Protein AF-0000000066209635 (afdb_homodimer)

pLDDT: mean 85.33, std 19.61, range [38.75, 98.94]

Structure (mmCIF, N/CA/C/O backbone):
data_AF-0000000066209635-model_v1
#
loop_
_entity.id
_entity.type
_entity.pdbx_description
1 polymer 'Protein SlyX homolog'
#
loop_
_atom_site.group_PDB
_atom_site.id
_atom_site.type_symbol
_atom_site.label_atom_id
_atom_site.label_alt_id
_atom_site.label_comp_id
_atom_site.label_asym_id
_atom_site.label_entity_id
_atom_site.label_seq_id
_atom_site.pdbx_PDB_ins_code
_atom_site.Cartn_x
_atom_site.Cartn_y
_atom_site.Cartn_z
_atom_site.occupancy
_atom_site.B_iso_or_equiv
_atom_site.auth_seq_id
_atom_site.auth_comp_id
_atom_site.auth_asym_id
_atom_site.auth_atom_id
_atom_site.pdbx_PDB_model_num
ATOM 1 N N . MET A 1 1 ? -5.223 -41.531 -11.133 1 57.59 1 MET A N 1
ATOM 2 C CA . MET A 1 1 ? -4.656 -40.281 -11.695 1 57.59 1 MET A CA 1
ATOM 3 C C . MET A 1 1 ? -3.131 -40.344 -11.656 1 57.59 1 MET A C 1
ATOM 5 O O . MET A 1 1 ? -2.541 -40.656 -10.617 1 57.59 1 MET A O 1
ATOM 9 N N . ASP A 1 2 ? -2.473 -40.438 -12.773 1 82.31 2 ASP A N 1
ATOM 10 C CA . ASP A 1 2 ? -1.02 -40.562 -12.836 1 82.31 2 ASP A CA 1
ATOM 11 C C . ASP A 1 2 ? -0.346 -39.406 -12.078 1 82.31 2 ASP A C 1
ATOM 13 O O . ASP A 1 2 ? -0.988 -38.406 -11.766 1 82.31 2 ASP A O 1
ATOM 17 N N . ASN A 1 3 ? 0.736 -39.781 -11.602 1 90.81 3 ASN A N 1
ATOM 18 C CA . ASN A 1 3 ? 1.595 -38.906 -10.812 1 90.81 3 ASN A CA 1
ATOM 19 C C . ASN A 1 3 ? 1.656 -37.5 -11.398 1 90.81 3 ASN A C 1
ATOM 21 O O . ASN A 1 3 ? 1.546 -36.5 -10.664 1 90.81 3 ASN A O 1
ATOM 25 N N . ILE A 1 4 ? 1.531 -37.375 -12.648 1 92.31 4 ILE A N 1
ATOM 26 C CA . ILE A 1 4 ? 1.703 -36.062 -13.312 1 92.31 4 ILE A CA 1
ATOM 27 C C . ILE A 1 4 ? 0.393 -35.281 -13.266 1 92.31 4 ILE A C 1
ATOM 29 O O . ILE A 1 4 ? 0.4 -34.062 -13.148 1 92.31 4 ILE A O 1
ATOM 33 N N . GLU A 1 5 ? -0.708 -36 -13.312 1 92.06 5 GLU A N 1
ATOM 34 C CA . GLU A 1 5 ? -2.021 -35.375 -13.18 1 92.06 5 GLU A CA 1
ATOM 35 C C . GLU A 1 5 ? -2.207 -34.75 -11.797 1 92.06 5 GLU A C 1
ATOM 37 O O . GLU A 1 5 ? -2.805 -33.656 -11.672 1 92.06 5 GLU A O 1
ATOM 42 N N . HIS A 1 6 ? -1.779 -35.438 -10.844 1 95 6 HIS A N 1
ATOM 43 C CA . HIS A 1 6 ? -1.818 -34.938 -9.477 1 95 6 HIS A CA 1
ATOM 44 C C . HIS A 1 6 ? -0.963 -33.656 -9.328 1 95 6 HIS A C 1
ATOM 46 O O . HIS A 1 6 ? -1.352 -32.719 -8.633 1 95 6 HIS A O 1
ATOM 52 N N . ARG A 1 7 ? 0.168 -33.688 -10 1 96.31 7 ARG A N 1
ATOM 53 C CA . ARG A 1 7 ? 1.059 -32.531 -9.977 1 96.31 7 ARG A CA 1
ATOM 54 C C . ARG A 1 7 ? 0.391 -31.312 -10.617 1 96.31 7 ARG A C 1
ATOM 56 O O . ARG A 1 7 ? 0.52 -30.203 -10.117 1 96.31 7 ARG A O 1
ATOM 63 N N . VAL A 1 8 ? -0.289 -31.5 -11.656 1 96.25 8 VAL A N 1
ATOM 64 C CA . VAL A 1 8 ? -1.006 -30.438 -12.352 1 96.25 8 VAL A CA 1
ATOM 65 C C . VAL A 1 8 ? -2.07 -29.844 -11.438 1 96.25 8 VAL A C 1
ATOM 67 O O . VAL A 1 8 ? -2.188 -28.625 -11.312 1 96.25 8 VAL A O 1
ATOM 70 N N . GLU A 1 9 ? -2.791 -30.703 -10.758 1 96.5 9 GLU A N 1
ATOM 71 C CA . GLU A 1 9 ? -3.836 -30.266 -9.836 1 96.5 9 GLU A CA 1
ATOM 72 C C . GLU A 1 9 ? -3.256 -29.422 -8.703 1 96.5 9 GLU A C 1
ATOM 74 O O . GLU A 1 9 ? -3.822 -28.391 -8.336 1 96.5 9 GLU A O 1
ATOM 79 N N . GLU A 1 10 ? -2.176 -29.812 -8.242 1 97.5 10 GLU A N 1
ATOM 80 C CA . GLU A 1 10 ? -1.504 -29.094 -7.164 1 97.5 10 GLU A CA 1
ATOM 81 C C . GLU A 1 10 ? -1.058 -27.703 -7.621 1 97.5 10 GLU A C 1
ATOM 83 O O . GLU A 1 10 ? -1.229 -26.719 -6.898 1 97.5 10 GLU A O 1
ATOM 88 N N . LEU A 1 11 ? -0.45 -27.688 -8.789 1 98.12 11 LEU A N 1
ATOM 89 C CA . LEU A 1 11 ? 0.013 -26.406 -9.344 1 98.12 11 LEU A CA 1
ATOM 90 C C . LEU A 1 11 ? -1.157 -25.469 -9.586 1 98.12 11 LEU A C 1
ATOM 92 O O . LEU A 1 11 ? -1.055 -24.266 -9.328 1 98.12 11 LEU A O 1
ATOM 96 N N . GLU 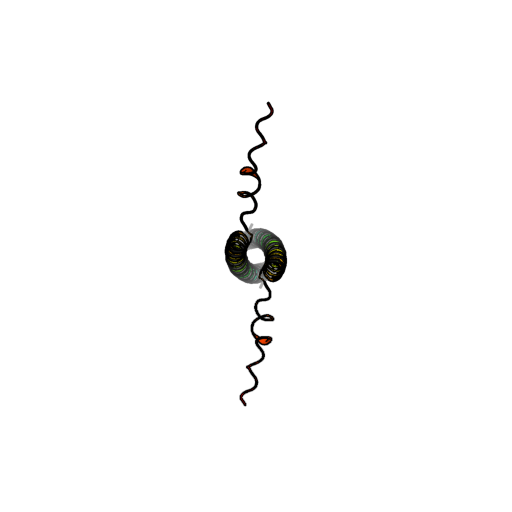A 1 12 ? -2.27 -25.953 -10.008 1 98.19 12 GLU A N 1
ATOM 97 C CA . GLU A 1 12 ? -3.463 -25.141 -10.25 1 98.19 12 GLU A CA 1
ATOM 98 C C . GLU A 1 12 ? -4.023 -24.578 -8.945 1 98.19 12 GLU A C 1
ATOM 100 O O . GLU A 1 12 ? -4.461 -23.438 -8.898 1 98.19 12 GLU A O 1
ATOM 105 N N . MET A 1 13 ? -3.994 -25.344 -7.93 1 98.56 13 MET A N 1
ATOM 106 C CA . MET A 1 13 ? -4.449 -24.891 -6.621 1 98.56 13 MET A CA 1
ATOM 107 C C . MET A 1 13 ? -3.559 -23.781 -6.09 1 98.56 13 MET A C 1
ATOM 109 O O . MET A 1 13 ? -4.055 -22.766 -5.598 1 98.56 13 MET A O 1
ATOM 113 N N . LYS A 1 14 ? -2.236 -23.938 -6.219 1 98.62 14 LYS A N 1
ATOM 114 C CA . LYS A 1 14 ? -1.285 -22.922 -5.793 1 98.62 14 LYS A CA 1
ATOM 115 C C . LYS A 1 14 ? -1.491 -21.625 -6.562 1 98.62 14 LYS A C 1
ATOM 117 O O . LYS A 1 14 ? -1.451 -20.531 -5.98 1 98.62 14 LYS A O 1
ATOM 122 N N . LEU A 1 15 ? -1.726 -21.766 -7.805 1 98.62 15 LEU A N 1
ATOM 123 C CA . LEU A 1 15 ? -1.964 -20.609 -8.656 1 98.62 15 LEU A CA 1
ATOM 124 C C . LEU A 1 15 ? -3.213 -19.859 -8.211 1 98.62 15 LEU A C 1
ATOM 126 O O . LEU A 1 15 ? -3.215 -18.625 -8.164 1 98.62 15 LEU A O 1
ATOM 130 N N . ALA A 1 16 ? -4.227 -20.625 -7.934 1 98.62 16 ALA A N 1
ATOM 131 C CA . ALA A 1 16 ? -5.477 -20.016 -7.477 1 98.62 16 ALA A CA 1
ATOM 132 C C . ALA A 1 16 ? -5.277 -19.281 -6.156 1 98.62 16 ALA A C 1
ATOM 134 O O . ALA A 1 16 ? -5.797 -18.172 -5.977 1 98.62 16 ALA A O 1
ATOM 135 N N . PHE A 1 17 ? -4.535 -19.828 -5.281 1 98.69 17 PHE A N 1
ATOM 136 C CA . PHE A 1 17 ? -4.23 -19.203 -4 1 98.69 17 PHE A CA 1
ATOM 137 C C . PHE A 1 17 ? -3.447 -17.922 -4.199 1 98.69 17 PHE A C 1
ATOM 139 O O . PHE A 1 17 ? -3.783 -16.875 -3.615 1 98.69 17 PHE A O 1
ATOM 146 N N . GLN A 1 18 ? -2.508 -17.906 -5.031 1 98.69 18 GLN A N 1
ATOM 147 C CA . GLN A 1 18 ? -1.691 -16.719 -5.301 1 98.69 18 GLN A CA 1
ATOM 148 C C . GLN A 1 18 ? -2.516 -15.625 -5.969 1 98.69 18 GLN A C 1
ATOM 150 O O . GLN A 1 18 ? -2.32 -14.438 -5.691 1 98.69 18 GLN A O 1
ATOM 155 N N . ASP A 1 19 ? -3.412 -16.078 -6.805 1 98.56 19 ASP A N 1
ATOM 156 C CA . ASP A 1 19 ? -4.332 -15.109 -7.391 1 98.56 19 ASP A CA 1
ATOM 157 C C . ASP A 1 19 ? -5.105 -14.359 -6.305 1 98.56 19 ASP A C 1
ATOM 159 O O . ASP A 1 19 ? -5.234 -13.133 -6.363 1 98.56 19 ASP A O 1
ATOM 163 N N . GLY A 1 20 ? -5.582 -15.094 -5.375 1 98.81 20 GLY A N 1
ATOM 164 C CA . GLY A 1 20 ? -6.277 -14.492 -4.25 1 98.81 20 GLY A CA 1
ATOM 165 C C . GLY A 1 20 ? -5.402 -13.547 -3.443 1 98.81 20 GLY A C 1
ATOM 166 O O . GLY A 1 20 ? -5.836 -12.461 -3.057 1 98.81 20 GLY A O 1
ATOM 167 N N . THR A 1 21 ? -4.223 -13.93 -3.211 1 98.88 21 THR A N 1
ATOM 168 C CA . THR A 1 21 ? -3.268 -13.125 -2.463 1 98.88 21 THR A CA 1
ATOM 169 C C . THR A 1 21 ? -2.973 -11.82 -3.195 1 98.88 21 THR A C 1
ATOM 171 O O . THR A 1 21 ? -2.943 -10.75 -2.58 1 98.88 21 THR A O 1
ATOM 174 N N . ILE A 1 22 ? -2.758 -11.891 -4.469 1 98.88 22 ILE A N 1
ATOM 175 C CA . ILE A 1 22 ? -2.469 -10.727 -5.297 1 98.88 22 ILE A CA 1
ATOM 176 C C . ILE A 1 22 ? -3.646 -9.75 -5.25 1 98.88 22 ILE A C 1
ATOM 178 O O . ILE A 1 22 ? -3.455 -8.539 -5.109 1 98.88 22 ILE A O 1
ATOM 182 N N . GLU A 1 23 ? -4.82 -10.32 -5.289 1 98.81 23 GLU A N 1
ATOM 183 C CA . GLU A 1 23 ? -6.016 -9.484 -5.203 1 98.81 23 GLU A CA 1
ATOM 184 C C . GLU A 1 23 ? -6.098 -8.773 -3.859 1 98.81 23 GLU A C 1
ATOM 186 O O . GLU A 1 23 ? -6.375 -7.57 -3.805 1 98.81 23 GLU A O 1
ATOM 191 N N . GLU A 1 24 ? -5.789 -9.422 -2.861 1 98.88 24 GLU A N 1
ATOM 192 C CA . GLU A 1 24 ? -5.816 -8.844 -1.521 1 98.88 24 GLU A CA 1
ATOM 193 C C . GLU A 1 24 ? -4.773 -7.738 -1.374 1 98.88 24 GLU A C 1
ATOM 195 O O . GLU A 1 24 ? -5.066 -6.668 -0.832 1 98.88 24 GLU A O 1
ATOM 200 N N . LEU A 1 25 ? -3.65 -8.023 -1.843 1 98.88 25 LEU A N 1
ATOM 201 C CA . LEU A 1 25 ? -2.57 -7.047 -1.765 1 98.88 25 LEU A CA 1
ATOM 202 C C . LEU A 1 25 ? -2.896 -5.812 -2.598 1 98.88 25 LEU A C 1
ATOM 204 O O . LEU A 1 25 ? -2.613 -4.688 -2.184 1 98.88 25 LEU A O 1
ATOM 208 N N . ASN A 1 26 ? -3.471 -6.027 -3.717 1 98.88 26 ASN A N 1
ATOM 209 C CA . ASN A 1 26 ? -3.898 -4.906 -4.551 1 98.88 26 ASN A CA 1
ATOM 210 C C .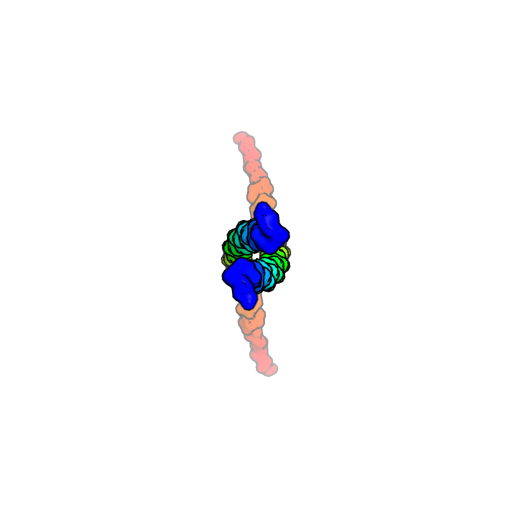 ASN A 1 26 ? -4.91 -4.023 -3.828 1 98.88 26 ASN A C 1
ATOM 212 O O . ASN A 1 26 ? -4.824 -2.795 -3.885 1 98.88 26 ASN A O 1
ATOM 216 N N . GLN A 1 27 ? -5.82 -4.625 -3.191 1 98.88 27 GLN A N 1
ATOM 217 C CA . GLN A 1 27 ? -6.816 -3.875 -2.428 1 98.88 27 GLN A CA 1
ATOM 218 C C . GLN A 1 27 ? -6.16 -3.096 -1.291 1 98.88 27 GLN A C 1
ATOM 220 O O . GLN A 1 27 ? -6.555 -1.964 -1 1 98.88 27 GLN A O 1
A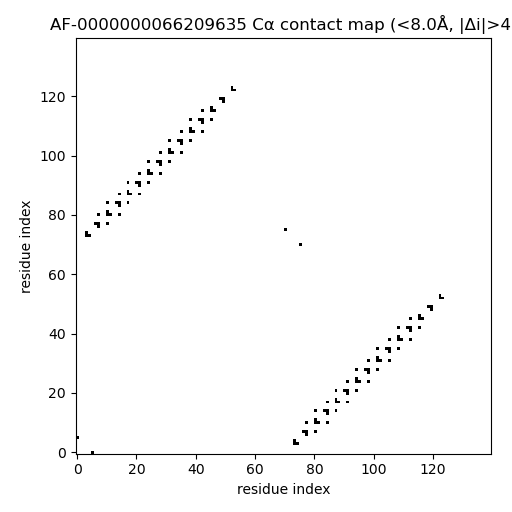TOM 225 N N . GLN A 1 28 ? -5.223 -3.695 -0.688 1 98.94 28 GLN A N 1
ATOM 226 C CA . GLN A 1 28 ? -4.484 -3.029 0.381 1 98.94 28 GLN A CA 1
ATOM 227 C C . GLN A 1 28 ? -3.73 -1.812 -0.146 1 98.94 28 GLN A C 1
ATOM 229 O O . GLN A 1 28 ? -3.729 -0.754 0.487 1 98.94 28 GLN A O 1
ATOM 234 N N . VAL A 1 29 ? -3.111 -1.936 -1.241 1 98.94 29 VAL A N 1
ATOM 235 C CA . VAL A 1 29 ? -2.375 -0.839 -1.864 1 98.94 29 VAL A CA 1
ATOM 236 C C . VAL A 1 29 ? -3.33 0.31 -2.18 1 98.94 29 VAL A C 1
ATOM 238 O O . VAL A 1 29 ? -3.012 1.476 -1.932 1 98.94 29 VAL A O 1
ATOM 241 N N . ILE A 1 30 ? -4.48 0.039 -2.637 1 98.94 30 ILE A N 1
ATOM 242 C CA . ILE A 1 30 ? -5.48 1.043 -2.975 1 98.94 30 ILE A CA 1
ATOM 243 C C . ILE A 1 30 ? -5.902 1.798 -1.717 1 98.94 30 ILE A C 1
ATOM 245 O O . ILE A 1 30 ? -5.938 3.031 -1.707 1 98.94 30 ILE A O 1
ATOM 249 N N . LYS A 1 31 ? -6.16 1.079 -0.692 1 98.94 31 LYS A N 1
ATOM 250 C CA . LYS A 1 31 ? -6.586 1.671 0.572 1 98.94 31 LYS A CA 1
ATOM 251 C C . LYS A 1 31 ? -5.5 2.568 1.155 1 98.94 31 LYS A C 1
ATOM 253 O O . LYS A 1 31 ? -5.781 3.68 1.607 1 98.94 31 LYS A O 1
ATOM 258 N N . LEU A 1 32 ? -4.301 2.084 1.101 1 98.94 32 LEU A N 1
ATO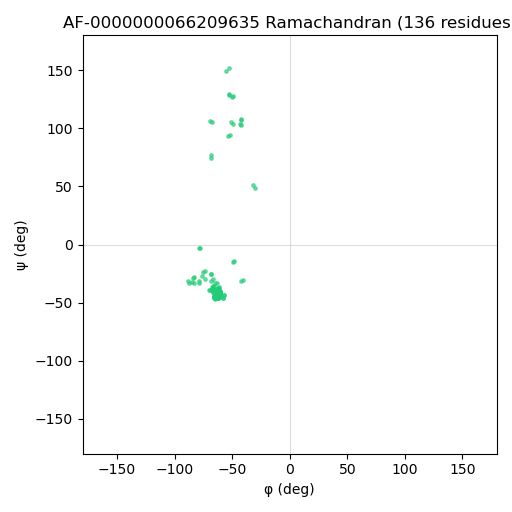M 259 C CA . LEU A 1 32 ? -3.182 2.848 1.64 1 98.94 32 LEU A CA 1
ATOM 260 C C . LEU A 1 32 ? -2.934 4.105 0.813 1 98.94 32 LEU A C 1
ATOM 262 O O . LEU A 1 32 ? -2.629 5.164 1.364 1 98.94 32 LEU A O 1
ATOM 266 N N . ASN A 1 33 ? -3.07 4.004 -0.466 1 98.94 33 ASN A N 1
ATOM 267 C CA . ASN A 1 33 ? -2.949 5.176 -1.324 1 98.94 33 ASN A CA 1
ATOM 268 C C . ASN A 1 33 ? -4.008 6.227 -0.995 1 98.94 33 ASN A C 1
ATOM 270 O O . ASN A 1 33 ? -3.727 7.426 -1.015 1 98.94 33 ASN A O 1
ATOM 274 N N . ASP A 1 34 ? -5.168 5.812 -0.681 1 98.88 34 ASP A N 1
ATOM 275 C CA . ASP A 1 34 ? -6.234 6.723 -0.277 1 98.88 34 ASP A CA 1
ATOM 276 C C . ASP A 1 34 ? -5.883 7.441 1.023 1 98.88 34 ASP A C 1
ATOM 278 O O . ASP A 1 34 ? -6.098 8.648 1.149 1 98.88 34 ASP A O 1
ATOM 282 N N . VAL A 1 35 ? -5.379 6.715 1.945 1 98.94 35 VAL A N 1
ATOM 283 C CA . VAL A 1 35 ? -4.973 7.281 3.229 1 98.94 35 VAL A CA 1
ATOM 284 C C . VAL A 1 35 ? -3.859 8.305 3.016 1 98.94 35 VAL A C 1
ATOM 286 O O . VAL A 1 35 ? -3.9 9.398 3.576 1 98.94 35 VAL A O 1
ATOM 289 N N . VAL A 1 36 ? -2.885 7.977 2.244 1 98.94 36 VAL A N 1
ATOM 290 C CA . VAL A 1 36 ? -1.76 8.859 1.939 1 98.94 36 VAL A CA 1
ATOM 291 C C . VAL A 1 36 ? -2.273 10.156 1.333 1 98.94 36 VAL A C 1
ATOM 293 O O . VAL A 1 36 ? -1.854 11.25 1.737 1 98.94 36 VAL A O 1
ATOM 296 N N . ALA A 1 37 ? -3.184 10.008 0.463 1 98.88 37 ALA A N 1
ATOM 297 C CA . ALA A 1 37 ? -3.748 11.18 -0.203 1 98.88 37 ALA A CA 1
ATOM 298 C C . ALA A 1 37 ? -4.504 12.062 0.786 1 98.88 37 ALA A C 1
ATOM 300 O O . ALA A 1 37 ? -4.359 13.281 0.772 1 98.88 37 ALA A O 1
ATOM 301 N N . LEU A 1 38 ? -5.277 11.5 1.577 1 98.88 38 LEU A N 1
ATOM 302 C CA . LEU A 1 38 ? -6.059 12.219 2.574 1 98.88 38 LEU A CA 1
ATOM 303 C C . LEU A 1 38 ? -5.145 12.945 3.557 1 98.88 38 LEU A C 1
ATOM 305 O O . LEU A 1 38 ? -5.348 14.133 3.842 1 98.88 38 LEU A O 1
ATOM 309 N N . GLN A 1 39 ? -4.152 12.266 3.992 1 98.81 39 GLN A N 1
ATOM 310 C CA . GLN A 1 39 ? -3.221 12.859 4.945 1 98.81 39 GLN A CA 1
ATOM 311 C C . GLN A 1 39 ? -2.432 14 4.305 1 98.81 39 GLN A C 1
ATOM 313 O O . GLN A 1 39 ? -2.127 14.992 4.965 1 98.81 39 GLN A O 1
ATOM 318 N N . GLN A 1 40 ? -2.129 13.836 3.113 1 98.75 40 GLN A N 1
ATOM 319 C CA . GLN A 1 40 ? -1.437 14.898 2.391 1 98.75 40 GLN A CA 1
ATOM 320 C C . GLN A 1 40 ? -2.287 16.156 2.324 1 98.75 40 GLN A C 1
ATOM 322 O O . GLN A 1 40 ? -1.778 17.266 2.506 1 98.75 40 GLN A O 1
ATOM 327 N N . GLU A 1 41 ? -3.514 15.945 2.078 1 98.75 41 GLU A N 1
ATOM 328 C CA . GLU A 1 41 ? -4.441 17.078 2.041 1 98.75 41 GLU A CA 1
ATOM 329 C C . GLU A 1 41 ? -4.578 17.719 3.416 1 98.75 41 GLU A C 1
ATOM 331 O O . GLU A 1 41 ? -4.59 18.953 3.529 1 98.75 41 GLU A O 1
ATOM 336 N N . GLN A 1 42 ? -4.676 16.984 4.383 1 98.75 42 GLN A N 1
ATOM 337 C CA . GLN A 1 42 ? -4.758 17.484 5.754 1 98.75 42 GLN A CA 1
ATOM 338 C C . GLN A 1 42 ? -3.514 18.281 6.125 1 98.75 42 GLN A C 1
ATOM 340 O O . GLN A 1 42 ? -3.615 19.328 6.766 1 98.75 42 GLN A O 1
ATOM 345 N N . LEU A 1 43 ? -2.379 17.812 5.723 1 98.62 43 LEU A N 1
ATOM 346 C CA . LEU A 1 43 ? -1.121 18.5 5.973 1 98.62 43 LEU A CA 1
ATOM 347 C C . LEU A 1 43 ? -1.105 19.859 5.285 1 98.62 43 LEU A C 1
ATOM 349 O O . LEU A 1 43 ? -0.708 20.859 5.887 1 98.62 43 LEU A O 1
ATOM 353 N N . ARG A 1 44 ? -1.552 19.797 4.113 1 98.44 44 ARG A N 1
ATOM 354 C CA . ARG A 1 44 ? -1.62 21.047 3.35 1 98.44 44 ARG A CA 1
ATOM 355 C C . ARG A 1 44 ? -2.537 22.047 4.031 1 98.44 44 ARG A C 1
ATOM 357 O O . ARG A 1 44 ? -2.18 23.219 4.176 1 98.44 44 ARG A O 1
ATOM 364 N N . LEU A 1 45 ? -3.674 21.641 4.465 1 97.81 45 LEU A N 1
ATOM 365 C CA . LEU A 1 45 ? -4.648 22.5 5.125 1 97.81 45 LEU A CA 1
ATOM 366 C C . LEU A 1 45 ? -4.082 23.062 6.43 1 97.81 45 LEU A C 1
ATOM 368 O O . LEU A 1 45 ? -4.223 24.25 6.711 1 97.81 45 LEU A O 1
ATOM 372 N N . LEU A 1 46 ? -3.406 22.297 7.184 1 96.38 46 LEU A N 1
ATOM 373 C CA . LEU A 1 46 ? -2.848 22.703 8.469 1 96.38 46 LEU A CA 1
ATOM 374 C C . LEU A 1 46 ? -1.701 23.703 8.266 1 96.38 46 LEU A C 1
ATOM 376 O O . LEU A 1 46 ? -1.558 24.656 9.031 1 96.38 46 LEU A O 1
ATOM 380 N N . LEU A 1 47 ? -0.946 23.406 7.246 1 95.38 47 LEU A N 1
ATOM 381 C CA . LEU A 1 47 ? 0.158 24.312 6.93 1 95.38 47 LEU A CA 1
ATOM 382 C C . LEU A 1 47 ? -0.359 25.688 6.539 1 95.38 47 LEU A C 1
ATOM 384 O O . LEU A 1 47 ? 0.173 26.703 6.992 1 95.38 47 LEU A O 1
ATOM 388 N N . ASN A 1 48 ? -1.431 25.766 5.824 1 95.62 48 ASN A N 1
ATOM 389 C CA . ASN A 1 48 ? -2.061 27.016 5.426 1 95.62 48 ASN A CA 1
ATOM 390 C C . ASN A 1 48 ? -2.629 27.781 6.625 1 95.62 48 ASN A C 1
ATOM 392 O O . ASN A 1 48 ? -2.475 29 6.73 1 95.62 48 ASN A O 1
ATOM 396 N N . LYS A 1 49 ? -3.209 27.078 7.504 1 93.69 49 LYS A N 1
ATOM 397 C CA . LYS A 1 49 ? -3.756 27.672 8.719 1 93.69 49 LYS A CA 1
ATOM 398 C C . LYS A 1 49 ? -2.646 28.25 9.594 1 93.69 49 LYS A C 1
ATOM 400 O O . LYS A 1 49 ? -2.777 29.359 10.117 1 93.69 49 LYS A O 1
ATOM 405 N N 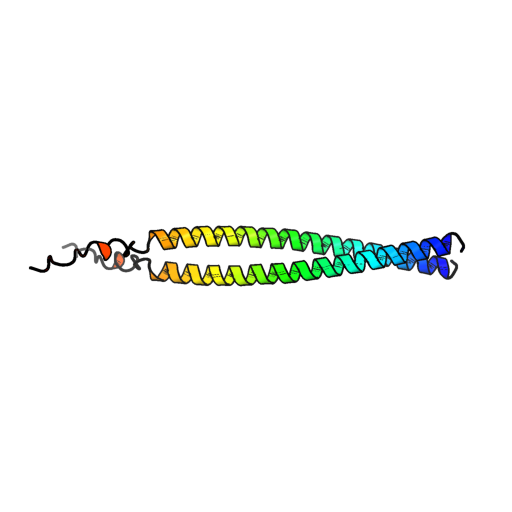. LEU A 1 50 ? -1.643 27.547 9.758 1 90.12 50 LEU A N 1
ATOM 406 C CA . LEU A 1 50 ? -0.516 27.984 10.57 1 90.12 50 LEU A CA 1
ATOM 407 C C . LEU A 1 50 ? 0.118 29.234 9.984 1 90.12 50 LEU A C 1
ATOM 409 O O . LEU A 1 50 ? 0.481 30.156 10.727 1 90.12 50 LEU A O 1
ATOM 413 N N . GLN A 1 51 ? 0.204 29.312 8.758 1 88.25 51 GLN A N 1
ATOM 414 C CA . GLN A 1 51 ? 0.783 30.453 8.062 1 88.25 51 GLN A CA 1
ATOM 415 C C . GLN A 1 51 ? -0.096 31.703 8.219 1 88.25 51 GLN A C 1
ATOM 417 O O . GLN A 1 51 ? 0.407 32.812 8.25 1 88.25 51 GLN A O 1
ATOM 422 N N . SER A 1 52 ? -1.399 31.547 8.445 1 86.38 52 SER A N 1
ATOM 423 C CA . SER A 1 52 ? -2.332 32.656 8.578 1 86.38 52 SER A CA 1
ATOM 424 C C . SER A 1 52 ? -2.324 33.219 9.992 1 86.38 52 SER A C 1
ATOM 426 O O . SER A 1 52 ? -2.639 34.406 10.195 1 86.38 52 SER A O 1
ATOM 428 N N . VAL A 1 53 ? -2.037 32.531 11.062 1 78.44 53 VAL A N 1
ATOM 429 C CA . VAL A 1 53 ? -2.018 32.969 12.453 1 78.44 53 VAL A CA 1
ATOM 430 C C . VAL A 1 53 ? -0.648 33.531 12.789 1 78.44 53 VAL A C 1
ATOM 432 O O . VAL A 1 53 ? -0.533 34.406 13.664 1 78.44 53 VAL A O 1
ATOM 435 N N . GLU A 1 54 ? 0.34 33.156 12.305 1 67.62 54 GLU A N 1
ATOM 436 C CA . GLU A 1 54 ? 1.669 33.656 12.602 1 67.62 54 GLU A CA 1
ATOM 437 C C . GLU A 1 54 ? 1.833 35.094 12.062 1 67.62 54 GLU A C 1
ATOM 439 O O . GLU A 1 54 ? 1.526 35.344 10.898 1 67.62 54 GLU A O 1
ATOM 444 N N . PRO A 1 55 ? 1.836 36.219 12.953 1 57.53 55 PRO A N 1
ATOM 445 C CA . PRO A 1 55 ? 2.068 37.594 12.531 1 57.53 55 PRO A CA 1
ATOM 446 C C . PRO A 1 55 ? 3.213 37.719 11.531 1 57.53 55 PRO A C 1
ATOM 448 O O . PRO A 1 55 ? 4.18 36.938 11.594 1 57.53 55 PRO A O 1
ATOM 451 N N . SER A 1 56 ? 2.852 37.906 10.227 1 55.75 56 SER A N 1
ATOM 452 C CA . SER A 1 56 ? 3.863 38.25 9.242 1 55.75 56 SER A CA 1
ATOM 453 C C . SER A 1 56 ? 4.969 39.094 9.875 1 55.75 56 SER A C 1
ATOM 455 O O . SER A 1 56 ? 4.82 40.312 10.047 1 55.75 56 SER A O 1
ATOM 457 N N . ASN A 1 57 ? 5.516 38.719 10.906 1 50.5 57 ASN A N 1
ATOM 458 C CA . ASN A 1 57 ? 6.605 39.562 11.43 1 50.5 57 ASN A CA 1
ATOM 459 C C . ASN A 1 57 ? 7.617 39.906 10.344 1 50.5 57 ASN A C 1
ATOM 461 O O . ASN A 1 57 ? 8.656 40.5 10.625 1 50.5 57 ASN A O 1
ATOM 465 N N . MET A 1 58 ? 7.637 39.312 9.305 1 51.22 58 MET A N 1
ATOM 466 C CA . MET A 1 58 ? 8.641 39.75 8.328 1 51.22 58 MET A CA 1
ATOM 467 C C . MET A 1 58 ? 8.398 41.188 7.887 1 51.22 58 MET A C 1
ATOM 469 O O . MET A 1 58 ? 9.312 41.844 7.398 1 51.22 58 MET A O 1
ATOM 473 N N . ALA A 1 59 ? 7.238 41.656 7.801 1 49.59 59 ALA A N 1
ATOM 474 C CA . ALA A 1 59 ? 7.07 43.031 7.312 1 49.59 59 ALA A CA 1
ATOM 475 C C . ALA A 1 59 ? 7.488 44.062 8.367 1 49.59 59 ALA A C 1
ATOM 477 O O . ALA A 1 59 ? 7.812 45.188 8.047 1 49.59 59 ALA A O 1
ATOM 478 N N . SER A 1 60 ? 7.5 43.781 9.562 1 50.12 60 SER A N 1
ATOM 479 C CA . SER A 1 60 ? 7.75 44.844 10.516 1 50.12 60 SER A CA 1
ATOM 480 C C . SER A 1 60 ? 9.234 45.188 10.602 1 50.12 60 SER A C 1
ATOM 482 O O . SER A 1 60 ? 9.617 46.219 11.141 1 50.12 60 SER A O 1
ATOM 484 N N . GLN A 1 61 ? 10.078 44.156 10.414 1 49.44 61 GLN A N 1
ATOM 485 C CA . GLN A 1 61 ? 11.477 44.531 10.617 1 49.44 61 GLN A CA 1
ATOM 486 C C . GLN A 1 61 ? 12 45.375 9.438 1 49.44 61 GLN A C 1
ATOM 488 O O . GLN A 1 61 ? 13.07 45.969 9.531 1 49.44 61 GLN A O 1
ATOM 493 N N . ALA A 1 62 ? 11.484 45.156 8.305 1 51.09 62 ALA A N 1
ATOM 494 C CA . ALA A 1 62 ? 12.055 45.875 7.168 1 51.09 62 ALA A CA 1
ATOM 495 C C . ALA A 1 62 ? 11.797 47.375 7.281 1 51.09 62 ALA A C 1
ATOM 497 O O . ALA A 1 62 ? 12.438 48.156 6.59 1 51.09 62 ALA A O 1
ATOM 498 N N . ASP A 1 63 ? 10.703 47.688 7.914 1 49.09 63 ASP A N 1
ATOM 499 C CA . ASP A 1 63 ? 10.414 49.125 7.875 1 49.09 63 ASP A CA 1
ATOM 500 C C . ASP A 1 63 ? 11.281 49.875 8.875 1 49.09 63 ASP A C 1
ATOM 502 O O . ASP A 1 63 ? 11.023 51.062 9.156 1 49.09 63 ASP A O 1
ATOM 506 N N . GLU A 1 64 ? 12.062 49.094 9.617 1 51.34 64 GLU A N 1
ATOM 507 C CA . GLU A 1 64 ? 12.93 49.938 10.398 1 51.34 64 GLU A CA 1
ATOM 508 C C . GLU A 1 64 ? 13.945 50.656 9.508 1 51.34 64 GLU A C 1
ATOM 510 O O . GLU A 1 64 ? 14.844 50.031 8.953 1 51.34 64 GLU A O 1
ATOM 515 N N . THR A 1 65 ? 13.539 51.719 8.797 1 54.03 65 THR A N 1
ATOM 516 C CA . THR A 1 65 ? 14.328 52.656 8.023 1 54.03 65 THR A CA 1
ATOM 517 C C . THR A 1 65 ? 15.594 53.031 8.773 1 54.03 65 THR A C 1
ATOM 519 O O . THR A 1 65 ? 15.531 53.438 9.938 1 54.03 65 THR A O 1
ATOM 522 N N . PRO A 1 66 ? 16.781 52.594 8.414 1 56.53 66 PRO A N 1
ATOM 523 C CA . PRO A 1 66 ? 18.016 53.031 9.055 1 56.53 66 PRO A CA 1
ATOM 524 C C . PRO A 1 66 ? 18.109 54.562 9.156 1 56.53 66 PRO A C 1
ATOM 526 O O . PRO A 1 66 ? 17.516 55.281 8.344 1 56.53 66 PRO A O 1
ATOM 529 N N . PRO A 1 67 ? 18.359 55.094 10.391 1 54.84 67 PRO A N 1
ATOM 530 C CA . PRO A 1 67 ? 18.453 56.531 10.562 1 54.84 67 PRO A CA 1
ATOM 531 C C . PRO A 1 67 ? 19.438 57.188 9.594 1 54.84 67 PRO A C 1
ATOM 533 O O . PRO A 1 67 ? 20.359 56.531 9.133 1 54.84 67 PRO A O 1
ATOM 536 N N . PRO A 1 68 ? 19.094 58.219 8.875 1 49.5 68 PRO A N 1
ATOM 537 C CA . PRO A 1 68 ? 19.938 58.938 7.922 1 49.5 68 PRO A CA 1
ATOM 538 C C . PRO A 1 68 ? 21.266 59.406 8.531 1 49.5 68 PRO A C 1
ATOM 540 O O . PRO A 1 68 ? 21.312 59.75 9.719 1 49.5 68 PRO A O 1
ATOM 543 N N . HIS A 1 69 ? 22.25 58.594 8.375 1 56.84 69 HIS A N 1
ATOM 544 C CA . HIS A 1 69 ? 23.562 59.031 8.859 1 56.84 69 HIS A CA 1
ATOM 545 C C . HIS A 1 69 ? 23.922 60.406 8.352 1 56.84 69 HIS A C 1
ATOM 547 O O . HIS A 1 69 ? 23.984 60.625 7.141 1 56.84 69 HIS A O 1
ATOM 553 N N . TYR A 1 70 ? 23.922 61.594 9.039 1 38.75 70 TYR A N 1
ATOM 554 C CA . TYR A 1 70 ? 24.562 62.875 8.742 1 38.75 70 TYR A CA 1
ATOM 555 C C . TYR A 1 70 ? 26.078 62.75 8.922 1 38.75 70 TYR A C 1
ATOM 557 O O . TYR A 1 70 ? 26.562 62 9.75 1 38.75 70 TYR A O 1
ATOM 565 N N . MET B 1 1 ? 7.723 -34.25 -25.188 1 58.06 1 MET B N 1
ATOM 566 C CA . MET B 1 1 ? 7.078 -33.969 -23.906 1 58.06 1 MET B CA 1
ATOM 567 C C . MET B 1 1 ? 5.559 -34.031 -24.031 1 58.06 1 MET B C 1
ATOM 569 O O . MET B 1 1 ? 4.988 -33.438 -24.953 1 58.06 1 MET B O 1
ATOM 573 N N . ASP B 1 2 ? 4.918 -35.031 -23.469 1 82.69 2 ASP B N 1
ATOM 574 C CA . ASP B 1 2 ? 3.475 -35.188 -23.578 1 82.69 2 ASP B CA 1
ATOM 575 C C . ASP B 1 2 ? 2.729 -33.938 -23.172 1 82.69 2 ASP B C 1
ATOM 577 O O . ASP B 1 2 ? 3.309 -33.031 -22.562 1 82.69 2 ASP B O 1
ATOM 581 N N . ASN B 1 3 ? 1.659 -33.844 -23.75 1 90.75 3 ASN B N 1
ATOM 582 C CA . ASN B 1 3 ? 0.741 -32.719 -23.578 1 90.75 3 ASN B CA 1
ATOM 583 C C . ASN B 1 3 ? 0.626 -32.312 -22.109 1 90.75 3 ASN B C 1
ATOM 585 O O . ASN B 1 3 ? 0.667 -31.125 -21.781 1 90.75 3 ASN B O 1
ATOM 589 N N . ILE B 1 4 ? 0.761 -33.219 -21.234 1 92.38 4 ILE B N 1
ATOM 590 C CA . ILE B 1 4 ? 0.542 -32.969 -19.812 1 92.38 4 ILE B CA 1
ATOM 591 C C . ILE B 1 4 ? 1.812 -32.375 -19.188 1 92.38 4 ILE B C 1
ATOM 593 O O . ILE B 1 4 ? 1.743 -31.516 -18.312 1 92.38 4 ILE B O 1
ATOM 597 N N . GLU B 1 5 ? 2.941 -32.781 -19.688 1 92.06 5 GLU B N 1
ATOM 598 C CA . GLU B 1 5 ? 4.219 -32.219 -19.25 1 92.06 5 GLU B CA 1
ATOM 599 C C . GLU B 1 5 ? 4.336 -30.75 -19.609 1 92.06 5 GLU B C 1
ATOM 601 O O . GLU B 1 5 ? 4.879 -29.953 -18.828 1 92.06 5 GLU B O 1
ATOM 606 N N . HIS B 1 6 ? 3.928 -30.438 -20.75 1 95 6 HIS B N 1
ATOM 607 C CA . HIS B 1 6 ? 3.906 -29.062 -21.203 1 95 6 HIS B CA 1
ATOM 608 C C . HIS B 1 6 ? 2.988 -28.203 -20.328 1 95 6 HIS B C 1
ATOM 610 O O . HIS B 1 6 ? 3.316 -27.062 -20 1 95 6 HIS B O 1
ATOM 616 N N . ARG B 1 7 ? 1.88 -28.797 -19.953 1 96.31 7 ARG B N 1
ATOM 617 C CA . ARG B 1 7 ? 0.935 -28.125 -19.062 1 96.31 7 ARG B CA 1
ATOM 618 C C . ARG B 1 7 ? 1.558 -27.844 -17.703 1 96.31 7 ARG B C 1
ATOM 620 O O . ARG B 1 7 ? 1.361 -26.766 -17.141 1 96.31 7 ARG B O 1
ATOM 627 N N . VAL B 1 8 ? 2.268 -28.734 -17.188 1 96.31 8 VAL B N 1
ATOM 628 C CA . VAL B 1 8 ? 2.951 -28.594 -15.906 1 96.31 8 VAL B CA 1
ATOM 629 C C . VAL B 1 8 ? 3.961 -27.453 -15.984 1 96.31 8 VAL B C 1
ATOM 631 O O . VAL B 1 8 ? 4.016 -26.594 -15.094 1 96.31 8 VAL B O 1
ATOM 634 N N . GLU B 1 9 ? 4.719 -27.422 -17.047 1 96.44 9 GLU B N 1
ATOM 635 C CA . GLU B 1 9 ? 5.715 -26.375 -17.25 1 96.44 9 GLU B CA 1
ATOM 636 C C . GLU B 1 9 ? 5.066 -24.984 -17.312 1 96.44 9 GLU B C 1
ATOM 638 O O . GLU B 1 9 ? 5.57 -24.047 -16.719 1 96.44 9 GLU B O 1
ATOM 643 N N . GLU B 1 10 ? 3.984 -24.906 -17.938 1 97.56 10 GLU B N 1
ATOM 644 C CA . GLU B 1 10 ? 3.25 -23.656 -18.047 1 97.56 10 GLU B CA 1
ATOM 645 C C . GLU B 1 10 ? 2.748 -23.188 -16.688 1 97.56 10 GLU B C 1
ATOM 647 O O . GLU B 1 10 ? 2.852 -22 -16.375 1 97.56 10 GLU B O 1
ATOM 652 N N . LEU B 1 11 ? 2.178 -24.125 -15.977 1 98.12 11 LEU B N 1
ATOM 653 C CA . LEU B 1 11 ? 1.665 -23.797 -14.648 1 98.12 11 LEU B CA 1
ATOM 654 C C . LEU B 1 11 ? 2.793 -23.344 -13.727 1 98.12 11 LEU B C 1
ATOM 656 O O . LEU B 1 11 ? 2.625 -22.406 -12.945 1 98.12 11 LEU B O 1
ATOM 660 N N . GLU B 1 12 ? 3.936 -23.922 -13.82 1 98.19 12 GLU B N 1
ATOM 661 C CA . GLU B 1 12 ? 5.094 -23.547 -13.008 1 98.19 12 GLU B CA 1
ATOM 662 C C . GLU B 1 12 ? 5.59 -22.156 -13.359 1 98.19 12 GLU B C 1
ATOM 664 O O . GLU B 1 12 ? 5.977 -21.391 -12.477 1 98.19 12 GLU B O 1
ATOM 669 N N . MET B 1 13 ? 5.578 -21.828 -14.594 1 98.56 13 MET B N 1
ATOM 670 C CA . MET B 1 13 ? 5.977 -20.5 -15.031 1 98.56 13 MET B CA 1
ATOM 671 C C . MET B 1 13 ? 5.02 -19.438 -14.5 1 98.56 13 MET B C 1
ATOM 673 O O . MET B 1 13 ? 5.453 -18.406 -14 1 98.56 13 MET B O 1
ATOM 677 N N . LYS B 1 14 ? 3.709 -19.703 -14.586 1 98.62 14 LYS B N 1
ATOM 678 C CA . LYS B 1 14 ? 2.697 -18.781 -14.062 1 98.62 14 LYS B CA 1
ATOM 679 C C . LYS B 1 14 ? 2.859 -18.578 -12.562 1 98.62 14 LYS B C 1
ATOM 681 O O . LYS B 1 14 ? 2.75 -17.453 -12.07 1 98.62 14 LYS B O 1
ATOM 686 N N . LEU B 1 15 ? 3.133 -19.625 -11.898 1 98.62 15 LEU B N 1
ATOM 687 C CA . LEU B 1 15 ? 3.336 -19.578 -10.453 1 98.62 15 LEU B CA 1
ATOM 688 C C . LEU B 1 15 ? 4.535 -18.703 -10.109 1 98.62 15 LEU B C 1
ATOM 690 O O . LEU B 1 15 ? 4.473 -17.891 -9.172 1 98.62 15 LEU B O 1
ATOM 694 N N . ALA B 1 16 ? 5.574 -18.891 -10.867 1 98.56 16 ALA B N 1
ATOM 695 C CA . ALA B 1 16 ? 6.785 -18.094 -10.648 1 98.56 16 ALA B CA 1
ATOM 696 C C . ALA B 1 16 ? 6.516 -16.609 -10.883 1 98.56 16 ALA B C 1
ATOM 698 O O . ALA B 1 16 ? 6.969 -15.766 -10.109 1 98.56 16 ALA B O 1
ATOM 699 N N . PHE B 1 17 ? 5.777 -16.312 -11.875 1 98.69 17 PHE B N 1
ATOM 700 C CA . PHE B 1 17 ? 5.41 -14.93 -12.18 1 98.69 17 PHE B CA 1
ATOM 701 C C . PHE B 1 17 ? 4.566 -14.336 -11.055 1 98.69 17 PHE B C 1
ATOM 703 O O . PHE B 1 17 ? 4.836 -13.219 -10.594 1 98.69 17 PHE B O 1
ATOM 710 N N . GLN B 1 18 ? 3.643 -15.031 -10.547 1 98.69 18 GLN B N 1
ATOM 711 C CA . GLN B 1 18 ? 2.775 -14.555 -9.477 1 98.69 18 GLN B CA 1
ATOM 712 C C . GLN B 1 18 ? 3.561 -14.359 -8.18 1 98.69 18 GLN B C 1
ATOM 714 O O . GLN B 1 18 ? 3.301 -13.422 -7.426 1 98.69 18 GLN B O 1
ATOM 719 N N . ASP B 1 19 ? 4.504 -15.258 -8 1 98.56 19 ASP B N 1
ATOM 720 C CA . ASP B 1 19 ? 5.391 -15.078 -6.859 1 98.56 19 ASP B CA 1
ATOM 721 C C . ASP B 1 19 ? 6.098 -13.727 -6.922 1 98.56 19 ASP B C 1
ATOM 723 O O . ASP B 1 19 ? 6.172 -13.008 -5.918 1 98.56 19 ASP B O 1
ATOM 727 N N . GLY B 1 20 ? 6.586 -13.422 -8.062 1 98.81 20 GLY B N 1
ATOM 728 C CA . GLY B 1 20 ? 7.227 -12.133 -8.266 1 98.81 20 GLY B CA 1
ATOM 729 C C . GLY B 1 20 ? 6.285 -10.961 -8.047 1 98.81 20 GLY B C 1
ATOM 730 O O . GLY B 1 20 ? 6.66 -9.969 -7.418 1 98.81 20 GLY B O 1
ATOM 731 N N . THR B 1 21 ? 5.133 -11.078 -8.516 1 98.88 21 THR B N 1
ATOM 732 C CA . THR B 1 21 ? 4.121 -10.039 -8.367 1 98.88 21 THR B CA 1
ATOM 733 C C . THR B 1 21 ? 3.779 -9.82 -6.891 1 98.88 21 THR B C 1
ATOM 735 O O . THR B 1 21 ? 3.684 -8.688 -6.43 1 98.88 21 THR B O 1
ATOM 738 N N . ILE B 1 22 ? 3.596 -10.875 -6.164 1 98.88 22 ILE B N 1
ATOM 739 C CA . ILE B 1 22 ? 3.27 -10.82 -4.742 1 98.88 22 ILE B CA 1
ATOM 740 C C . ILE B 1 22 ? 4.398 -10.125 -3.98 1 98.88 22 ILE B C 1
ATOM 742 O O . ILE B 1 22 ? 4.145 -9.281 -3.119 1 98.88 22 ILE B O 1
ATOM 746 N N . GLU B 1 23 ? 5.59 -10.445 -4.375 1 98.81 23 GLU B N 1
ATOM 747 C CA . GLU B 1 23 ? 6.742 -9.812 -3.742 1 98.81 23 GLU B CA 1
ATOM 748 C C . GLU B 1 23 ? 6.758 -8.305 -4.008 1 98.81 23 GLU B C 1
ATOM 750 O O . GLU B 1 23 ? 6.977 -7.512 -3.094 1 98.81 23 GLU B O 1
ATOM 755 N N . GLU B 1 24 ? 6.461 -7.945 -5.141 1 98.88 24 GLU B N 1
ATOM 756 C CA . GLU B 1 24 ? 6.43 -6.535 -5.516 1 98.88 24 GLU B CA 1
ATOM 757 C C . GLU B 1 24 ? 5.332 -5.789 -4.762 1 98.88 24 GLU B C 1
ATOM 759 O O . GLU B 1 24 ? 5.559 -4.691 -4.25 1 98.88 24 GLU B O 1
ATOM 764 N N . LEU B 1 25 ? 4.234 -6.395 -4.715 1 98.88 25 LEU B N 1
ATOM 765 C CA . LEU B 1 25 ? 3.105 -5.781 -4.023 1 98.88 25 LEU B CA 1
ATOM 766 C C . LEU B 1 25 ? 3.389 -5.656 -2.529 1 98.88 25 LEU B C 1
ATOM 768 O O . LEU B 1 25 ? 3.041 -4.652 -1.908 1 98.88 25 LEU B O 1
ATOM 772 N N . ASN B 1 26 ? 4.004 -6.641 -1.992 1 98.88 26 ASN B N 1
ATOM 773 C CA . ASN B 1 26 ? 4.391 -6.586 -0.586 1 98.88 26 ASN B CA 1
ATOM 774 C C . ASN B 1 26 ? 5.344 -5.426 -0.312 1 98.88 26 ASN B C 1
ATOM 776 O O . ASN B 1 26 ? 5.195 -4.719 0.687 1 98.88 26 ASN B O 1
ATOM 780 N N . GLN B 1 27 ? 6.262 -5.25 -1.163 1 98.88 27 GLN B N 1
ATOM 781 C CA . GLN B 1 27 ? 7.199 -4.141 -1.019 1 98.88 27 GLN B CA 1
ATOM 782 C C . GLN B 1 27 ? 6.484 -2.797 -1.124 1 98.88 27 GLN B C 1
ATOM 784 O O . GLN B 1 27 ? 6.812 -1.852 -0.404 1 98.88 27 GLN B O 1
ATOM 789 N N . GLN B 1 28 ? 5.57 -2.734 -1.99 1 98.94 28 GLN B N 1
ATOM 790 C CA . GLN B 1 28 ? 4.777 -1.52 -2.145 1 98.94 28 GLN B CA 1
ATOM 791 C C . GLN B 1 28 ? 3.975 -1.222 -0.882 1 98.94 28 GLN B C 1
ATOM 793 O O . GLN B 1 28 ? 3.906 -0.073 -0.439 1 98.94 28 GLN B O 1
ATOM 798 N N . VAL B 1 29 ? 3.377 -2.197 -0.316 1 98.94 29 VAL B N 1
ATOM 799 C CA . VAL B 1 29 ? 2.605 -2.051 0.913 1 98.94 29 VAL B CA 1
ATOM 800 C C . VAL B 1 29 ? 3.51 -1.543 2.033 1 98.94 29 VAL B C 1
ATOM 802 O O . VAL B 1 29 ? 3.129 -0.645 2.789 1 98.94 29 VAL B O 1
ATOM 805 N N . ILE B 1 30 ? 4.68 -2.01 2.133 1 98.94 30 ILE B N 1
ATOM 806 C CA . ILE B 1 30 ? 5.641 -1.611 3.156 1 98.94 30 ILE B CA 1
ATOM 807 C C . ILE B 1 30 ? 5.996 -0.136 2.982 1 98.94 30 ILE B C 1
ATOM 809 O O . ILE B 1 30 ? 5.973 0.632 3.947 1 98.94 30 ILE B O 1
ATOM 813 N N . LYS B 1 31 ? 6.262 0.242 1.788 1 98.94 31 LYS B N 1
ATOM 814 C CA . LYS B 1 31 ? 6.629 1.621 1.484 1 98.94 31 LYS B CA 1
ATOM 815 C C . LYS B 1 31 ? 5.488 2.58 1.807 1 98.94 31 LYS B C 1
ATOM 817 O O . LYS B 1 31 ? 5.707 3.635 2.406 1 98.94 31 LYS B O 1
ATOM 822 N N . LEU B 1 32 ? 4.32 2.184 1.431 1 98.94 32 LEU B N 1
ATOM 823 C CA . LEU B 1 32 ? 3.152 3.023 1.673 1 98.94 32 LEU B CA 1
ATOM 824 C C . LEU B 1 32 ? 2.861 3.133 3.166 1 98.94 32 LEU B C 1
ATOM 826 O O . LEU B 1 32 ? 2.494 4.203 3.654 1 98.94 32 LEU B O 1
ATOM 830 N N . ASN B 1 33 ? 3.039 2.064 3.883 1 98.94 33 ASN B N 1
ATOM 831 C CA . ASN B 1 33 ? 2.879 2.105 5.332 1 98.94 33 ASN B CA 1
ATOM 832 C C . ASN B 1 33 ? 3.877 3.062 5.98 1 98.94 33 ASN B C 1
ATOM 834 O O . ASN B 1 33 ? 3.539 3.77 6.93 1 98.94 33 ASN B O 1
ATOM 838 N N . ASP B 1 34 ? 5.043 3.123 5.48 1 98.88 34 ASP B N 1
ATOM 839 C CA . ASP B 1 34 ? 6.055 4.055 5.973 1 98.88 34 ASP B CA 1
ATOM 840 C C . ASP B 1 34 ? 5.637 5.5 5.727 1 98.88 34 ASP B C 1
ATOM 842 O O . ASP B 1 34 ? 5.789 6.355 6.605 1 98.88 34 ASP B O 1
ATOM 846 N N . VAL B 1 35 ? 5.145 5.754 4.578 1 98.94 35 VAL B N 1
ATOM 847 C CA . VAL B 1 35 ? 4.684 7.09 4.223 1 98.94 35 VAL B CA 1
ATOM 848 C C . VAL B 1 35 ? 3.527 7.5 5.133 1 98.94 35 VAL B C 1
ATOM 850 O O . VAL B 1 35 ? 3.5 8.617 5.648 1 98.94 35 VAL B O 1
ATOM 853 N N . VAL B 1 36 ? 2.59 6.641 5.324 1 98.94 36 VAL B N 1
ATOM 854 C CA . VAL B 1 36 ? 1.432 6.887 6.18 1 98.94 36 VAL B CA 1
ATOM 855 C C . VAL B 1 36 ? 1.897 7.234 7.594 1 98.94 36 VAL B C 1
ATOM 857 O O . VAL B 1 36 ? 1.413 8.195 8.195 1 98.94 36 VAL B O 1
ATOM 860 N N . ALA B 1 37 ? 2.842 6.5 8.023 1 98.88 37 ALA B N 1
ATOM 861 C CA . ALA B 1 37 ? 3.367 6.723 9.367 1 98.88 37 ALA B CA 1
ATOM 862 C C . ALA B 1 37 ? 4.055 8.078 9.477 1 98.88 37 ALA B C 1
ATOM 864 O O . ALA B 1 37 ? 3.854 8.812 10.445 1 98.88 37 ALA B O 1
ATOM 865 N N . LEU B 1 38 ? 4.832 8.391 8.562 1 98.88 38 LEU B N 1
ATOM 866 C CA . LEU B 1 38 ? 5.551 9.664 8.531 1 98.88 38 LEU B CA 1
ATOM 867 C C . LEU B 1 38 ? 4.574 10.836 8.477 1 98.88 38 LEU B C 1
ATOM 869 O O . LEU B 1 38 ? 4.711 11.797 9.234 1 98.88 38 LEU B O 1
ATOM 873 N N . GLN B 1 39 ? 3.604 10.719 7.641 1 98.81 39 GLN B N 1
ATOM 874 C CA . GLN B 1 39 ? 2.615 11.789 7.5 1 98.81 39 GLN B CA 1
ATOM 875 C C . GLN B 1 39 ? 1.791 11.945 8.773 1 98.81 39 GLN B C 1
ATOM 877 O O . GLN B 1 39 ? 1.422 13.055 9.148 1 98.81 39 GLN B O 1
ATOM 882 N N . GLN B 1 40 ? 1.531 10.875 9.383 1 98.81 40 GLN B N 1
ATOM 883 C CA . GLN B 1 40 ? 0.807 10.922 10.648 1 98.81 40 GLN B CA 1
ATOM 884 C C . GLN B 1 40 ? 1.596 11.695 11.703 1 98.81 40 GLN B C 1
ATOM 886 O O . GLN B 1 40 ? 1.027 12.492 12.453 1 98.81 40 GLN B O 1
ATOM 891 N N . GLU B 1 41 ? 2.836 11.438 11.719 1 98.75 41 GLU B N 1
ATOM 892 C CA . GLU B 1 41 ? 3.709 12.148 12.648 1 98.75 41 GLU B CA 1
ATOM 893 C C . GLU B 1 41 ? 3.775 13.641 12.32 1 98.75 41 GLU B C 1
ATOM 895 O O . GLU B 1 41 ? 3.725 14.484 13.211 1 98.75 41 GLU B O 1
ATOM 900 N N . GLN B 1 42 ? 3.881 13.945 11.133 1 98.75 42 GLN B N 1
ATOM 901 C CA . GLN B 1 42 ? 3.902 15.336 10.68 1 98.75 42 GLN B CA 1
ATOM 902 C C . GLN B 1 42 ? 2.609 16.047 11.055 1 98.75 42 GLN B C 1
ATOM 904 O O . GLN B 1 42 ? 2.639 17.203 11.484 1 98.75 42 GLN B O 1
ATOM 909 N N . LEU B 1 43 ? 1.518 15.391 10.898 1 98.62 43 LEU B N 1
ATOM 910 C CA . LEU B 1 43 ? 0.22 15.945 11.258 1 98.62 43 LEU B CA 1
ATOM 911 C C . LEU B 1 43 ? 0.154 16.25 12.75 1 98.62 43 LEU B C 1
ATOM 913 O O . LEU B 1 43 ? -0.309 17.312 13.156 1 98.62 43 LEU B O 1
ATOM 917 N N . ARG B 1 44 ? 0.637 15.312 13.453 1 98.44 44 ARG B N 1
ATOM 918 C CA . ARG B 1 44 ? 0.662 15.484 14.898 1 98.44 44 ARG B CA 1
ATOM 919 C C . ARG B 1 44 ? 1.508 16.688 15.297 1 98.44 44 ARG B C 1
ATOM 921 O O . ARG B 1 44 ? 1.086 17.516 16.109 1 98.44 44 ARG B O 1
ATOM 928 N N . LEU B 1 45 ? 2.645 16.828 14.727 1 97.88 45 LEU B N 1
ATOM 929 C CA . LEU B 1 45 ? 3.555 17.938 15.023 1 97.88 45 LEU B CA 1
ATOM 930 C C . LEU B 1 45 ? 2.93 19.266 14.633 1 97.88 45 LEU B C 1
ATOM 932 O O . LEU B 1 45 ? 3 20.234 15.398 1 97.88 45 LEU B O 1
ATOM 936 N N . LEU B 1 46 ? 2.271 19.344 13.547 1 96.38 46 LEU B N 1
ATOM 937 C CA . LEU B 1 46 ? 1.662 20.578 13.062 1 96.38 46 LEU B CA 1
ATOM 938 C C . LEU B 1 46 ? 0.472 20.984 13.93 1 96.38 46 LEU B C 1
ATOM 940 O O . LEU B 1 46 ? 0.264 22.172 14.195 1 96.38 46 LEU B O 1
ATOM 944 N N . LEU B 1 47 ? -0.249 19.984 14.312 1 95.31 47 LEU B N 1
ATOM 945 C CA . LEU B 1 47 ? -1.389 20.234 15.188 1 95.31 47 LEU B CA 1
ATOM 946 C C . LEU B 1 47 ? -0.93 20.797 16.516 1 95.31 47 LEU B C 1
ATOM 948 O O . LEU B 1 47 ? -1.522 21.766 17.031 1 95.31 47 LEU B O 1
ATOM 952 N N . ASN B 1 48 ? 0.164 20.344 17.062 1 95.56 48 ASN B N 1
ATOM 953 C CA . ASN B 1 48 ? 0.739 20.828 18.312 1 95.56 48 ASN B CA 1
ATOM 954 C C . ASN B 1 48 ? 1.239 22.266 18.172 1 95.56 48 ASN B C 1
ATOM 956 O O . ASN B 1 48 ? 1.022 23.094 19.047 1 95.56 48 ASN B O 1
ATOM 960 N N . LYS B 1 49 ? 1.836 22.547 17.094 1 93.69 49 LYS B N 1
ATOM 961 C CA . LYS B 1 49 ? 2.322 23.906 16.828 1 93.69 49 LYS B CA 1
ATOM 962 C C . LYS B 1 49 ? 1.166 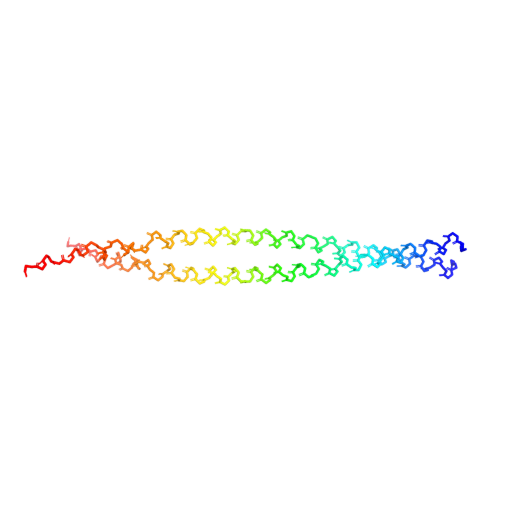24.891 16.703 1 93.69 49 LYS B C 1
ATOM 964 O O . LYS B 1 49 ? 1.228 26 17.25 1 93.69 49 LYS B O 1
ATOM 969 N N . LEU B 1 50 ? 0.196 24.531 16.016 1 90.19 50 LEU B N 1
ATOM 970 C CA . LEU B 1 50 ? -0.97 25.391 15.82 1 90.19 50 LEU B CA 1
ATOM 971 C C . LEU B 1 50 ? -1.652 25.672 17.156 1 90.19 50 LEU B C 1
ATOM 973 O O . LEU B 1 50 ? -2.082 26.812 17.406 1 90.19 50 LEU B O 1
ATOM 977 N N . GLN B 1 51 ? -1.708 24.75 17.984 1 88.19 51 GLN B N 1
ATOM 978 C CA . GLN B 1 51 ? -2.326 24.875 19.297 1 88.19 51 GLN B CA 1
ATOM 979 C C . GLN B 1 51 ? -1.513 25.812 20.188 1 88.19 51 GLN B C 1
ATOM 981 O O . GLN B 1 51 ? -2.07 26.516 21.031 1 88.19 51 GLN B O 1
ATOM 986 N N 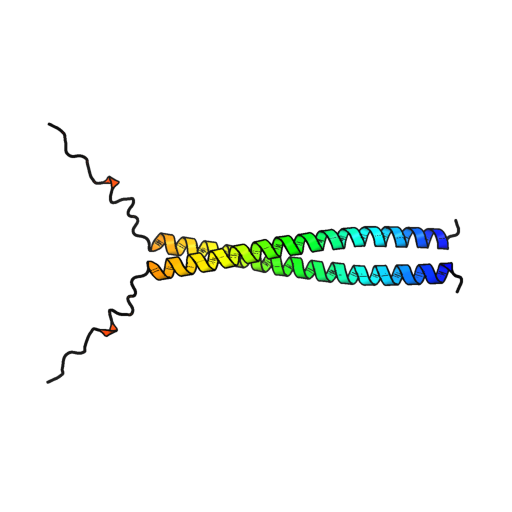. SER B 1 52 ? -0.215 25.984 19.969 1 86.31 52 SER B N 1
ATOM 987 C CA . SER B 1 52 ? 0.66 26.812 20.781 1 86.31 52 SER B CA 1
ATOM 988 C C . SER B 1 52 ? 0.595 28.281 20.344 1 86.31 52 SER B C 1
ATOM 990 O O . SER B 1 52 ? 0.846 29.172 21.156 1 86.31 52 SER B O 1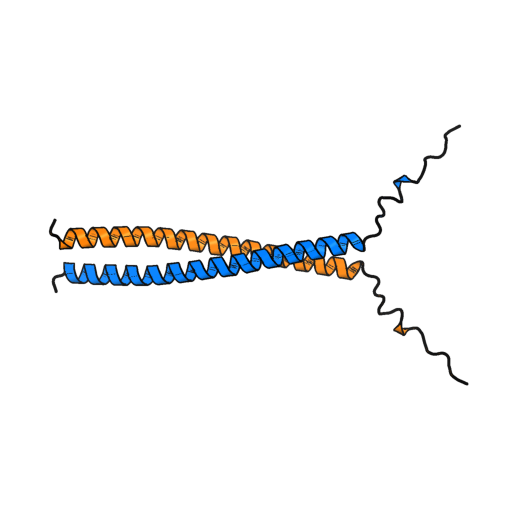
ATOM 992 N N . VAL B 1 53 ? 0.324 28.672 19.125 1 78.56 53 VAL B N 1
ATOM 993 C CA . VAL B 1 53 ? 0.259 30.031 18.609 1 78.56 53 VAL B CA 1
ATOM 994 C C . VAL B 1 53 ? -1.144 30.594 18.812 1 78.56 53 VAL B C 1
ATOM 996 O O . VAL B 1 53 ? -1.319 31.812 18.938 1 78.56 53 VAL B O 1
ATOM 999 N N . GLU B 1 54 ? -2.096 29.922 18.766 1 67.56 54 GLU B N 1
ATOM 1000 C CA . GLU B 1 54 ? -3.453 30.406 18.969 1 67.56 54 GLU B CA 1
ATOM 1001 C C . GLU B 1 54 ? -3.672 30.859 20.406 1 67.56 54 GLU B C 1
ATOM 1003 O O . GLU B 1 54 ? -3.357 30.125 21.344 1 67.56 54 GLU B O 1
ATOM 1008 N N . PRO B 1 55 ? -3.734 32.25 20.75 1 57.31 55 PRO B N 1
ATOM 1009 C CA . PRO B 1 55 ? -4.023 32.75 22.094 1 57.31 55 PRO B CA 1
ATOM 1010 C C . PRO B 1 55 ? -5.148 32 22.781 1 57.31 55 PRO B C 1
ATOM 1012 O O . PRO B 1 55 ? -6.082 31.531 22.125 1 57.31 55 PRO B O 1
ATOM 1015 N N . SER B 1 56 ? -4.754 31.094 23.734 1 55.88 56 SER B N 1
ATOM 1016 C CA . SER B 1 56 ? -5.766 30.516 24.609 1 55.88 56 SER B CA 1
ATOM 1017 C C . SER B 1 56 ? -6.918 31.484 24.844 1 55.88 56 SER B C 1
ATOM 1019 O O . SER B 1 56 ? -6.832 32.344 25.719 1 55.88 56 SER B O 1
ATOM 1021 N N . ASN B 1 57 ? -7.453 32.062 23.922 1 50.44 57 ASN B N 1
ATOM 1022 C CA . ASN B 1 57 ? -8.578 32.938 24.219 1 50.44 57 ASN B CA 1
ATOM 1023 C C . ASN B 1 57 ? -9.602 32.281 25.125 1 50.44 57 ASN B C 1
ATOM 1025 O O . ASN B 1 57 ? -10.664 32.812 25.406 1 50.44 57 ASN B O 1
ATOM 1029 N N . MET B 1 58 ? -9.578 31.109 25.312 1 51.53 58 MET B N 1
ATOM 1030 C CA . MET B 1 58 ? -10.594 30.562 26.219 1 51.53 58 MET B CA 1
ATOM 1031 C C . MET B 1 58 ? -10.398 31.094 27.625 1 51.53 58 MET B C 1
ATOM 1033 O O . MET B 1 58 ? -11.352 31.172 28.406 1 51.53 58 MET B O 1
ATOM 1037 N N . ALA B 1 59 ? -9.25 31.359 28.109 1 50.12 59 ALA B N 1
ATOM 1038 C CA . ALA B 1 59 ? -9.117 31.797 29.484 1 50.12 59 ALA B CA 1
ATOM 1039 C C . ALA B 1 59 ? -9.555 33.25 29.641 1 50.12 59 ALA B C 1
ATOM 1041 O O . ALA B 1 59 ? -9.914 33.688 30.734 1 50.12 59 ALA B O 1
ATOM 1042 N N . SER B 1 60 ? -9.547 34.031 28.703 1 50.16 60 SER B N 1
ATOM 1043 C CA . SER B 1 60 ? -9.805 35.438 28.969 1 50.16 60 SER B CA 1
ATOM 1044 C C . SER B 1 60 ? -11.297 35.719 29.141 1 50.16 60 SER B C 1
ATOM 1046 O O . SER B 1 60 ? -11.695 36.75 29.641 1 50.16 60 SER B O 1
ATOM 1048 N N . GLN B 1 61 ? -12.133 34.938 28.438 1 49.62 61 GLN B N 1
ATOM 1049 C CA . GLN B 1 61 ? -13.539 35.344 28.578 1 49.62 61 GLN B CA 1
ATOM 1050 C C . GLN B 1 61 ? -14.078 34.906 29.938 1 49.62 61 GLN B C 1
ATOM 1052 O O . GLN B 1 61 ? -15.148 35.375 30.359 1 49.62 61 GLN B O 1
ATOM 1057 N N . ALA B 1 62 ? -13.562 33.906 30.5 1 51.41 62 ALA B N 1
ATOM 1058 C CA . ALA B 1 62 ? -14.141 33.438 31.766 1 51.41 62 ALA B CA 1
ATOM 1059 C C . ALA B 1 62 ? -13.891 34.469 32.875 1 51.41 62 ALA B C 1
ATOM 1061 O O . ALA B 1 62 ? -14.547 34.406 33.938 1 51.41 62 ALA B O 1
ATOM 1062 N N . ASP B 1 63 ? -12.789 35.156 32.75 1 49.41 63 ASP B N 1
ATOM 1063 C CA . ASP B 1 63 ? -12.516 36 33.906 1 49.41 63 ASP B CA 1
ATOM 1064 C C . ASP B 1 63 ? -13.375 37.281 33.875 1 49.41 63 ASP B C 1
ATOM 1066 O O . ASP B 1 63 ? -13.125 38.219 34.625 1 49.41 63 ASP B O 1
ATOM 1070 N N . GLU B 1 64 ? -14.133 37.375 32.781 1 51.56 64 GLU B N 1
ATOM 1071 C CA . GLU B 1 64 ? -15.008 38.531 32.969 1 51.56 64 GLU B CA 1
ATOM 1072 C C . GLU B 1 64 ? -16.031 38.281 34.062 1 51.56 64 GLU B C 1
ATOM 1074 O O . GLU B 1 64 ? -16.969 37.469 33.875 1 51.56 64 GLU B O 1
ATOM 1079 N N . THR B 1 65 ? -15.633 38.312 35.344 1 54 65 THR B N 1
ATOM 1080 C CA . THR B 1 65 ? -16.453 38.281 36.531 1 54 65 THR B CA 1
ATOM 1081 C C . THR B 1 65 ? -17.672 39.188 36.375 1 54 65 THR B C 1
ATOM 1083 O O . THR B 1 65 ? -17.547 40.344 36 1 54 65 THR B O 1
ATOM 1086 N N . PRO B 1 66 ? -18.875 38.656 36.219 1 56.88 66 PRO B N 1
ATOM 1087 C CA . PRO B 1 66 ? -20.078 39.5 36.156 1 56.88 66 PRO B CA 1
ATOM 1088 C C . PRO B 1 66 ? -20.141 40.5 37.281 1 56.88 66 PRO B C 1
ATOM 1090 O O . PRO B 1 66 ? -19.562 40.281 38.344 1 56.88 66 PRO B O 1
ATOM 1093 N N . PRO B 1 67 ? -20.344 41.812 36.938 1 55.34 67 PRO B N 1
ATOM 1094 C CA . PRO B 1 67 ? -20.406 42.844 38 1 55.34 67 PRO B CA 1
ATOM 1095 C C . PRO B 1 67 ? -21.406 42.531 39.094 1 55.34 67 PRO B C 1
ATOM 1097 O O . PRO B 1 67 ? -22.375 41.781 38.844 1 55.34 67 PRO B O 1
ATOM 1100 N N . PRO B 1 68 ? -21.078 42.562 40.312 1 49.94 68 PRO B N 1
ATOM 1101 C CA . PRO B 1 68 ? -21.969 42.281 41.469 1 49.94 68 PRO B CA 1
ATOM 1102 C C . PRO B 1 68 ? -23.25 43.094 41.406 1 49.94 68 PRO B C 1
ATOM 1104 O O . PRO B 1 68 ? -23.25 44.25 41 1 49.94 68 PRO B O 1
ATOM 1107 N N . HIS B 1 69 ? -24.25 42.531 40.875 1 57.84 69 HIS B N 1
ATOM 1108 C CA . HIS B 1 69 ? -25.547 43.188 40.906 1 57.84 69 HIS B CA 1
ATOM 1109 C C . HIS B 1 69 ? -25.891 43.656 42.312 1 57.84 69 HIS B C 1
ATOM 1111 O O . HIS B 1 69 ? -25.984 42.844 43.25 1 57.84 69 HIS B O 1
ATOM 1117 N N . TYR B 1 70 ? -25.828 44.938 42.781 1 38.81 70 TYR B N 1
ATOM 1118 C CA . TYR B 1 70 ? -26.5 45.5 43.969 1 38.81 70 TYR B CA 1
ATOM 1119 C C . TYR B 1 70 ? -27.984 45.656 43.719 1 38.81 70 TYR B C 1
ATOM 1121 O O . TYR B 1 70 ? -28.406 45.906 42.562 1 38.81 70 TYR B O 1
#

InterPro domains:
  IPR007236 SlyX [MF_00715] (3-70)
  IPR007236 SlyX [PF04102] (5-70)
  IPR007236 SlyX [PTHR36508] (3-70)

Foldseek 3Di:
DDPVVVVVVVVVVVVVVVVVVVVVVVVVVVVVVVVVVVVVVVVVVVVVVVVVPPPCVVVPVVPPPPPPDD/DDPVVVVVVVVVVVVVVVVVVVVVVVVVVVVVVVVVVVVVVVVVVVVVVVVVPPPCVVVVVVPPPPDPDD

Organism: Shewanella piezotolerans (strain WP3 / JCM 13877) (NCBI:txid225849)

Secondary structure (DSSP, 8-state):
--HHHHHHHHHHHHHHHHHHHHHHHHHHHHHHHHHHHHHHHHHHHHHHHHHHHS--THHHHHT-------/--HHHHHHHHHHHHHHHHHHHHHHHHHHHHHHHHHHHHHHHHHHHHHHHHHHHS--HHHHHHT-------

Sequence (140 aa):
MDNIEHRVEELEMKLAFQDGTIEELNQQVIKLNDVVALQQEQLRLLLNKLQSVEPSNMASQADETPPPHYMDNIEHRVEELEMKLAFQDGTIEELNQQVIKLNDVVALQQEQLRLLLNKLQSVEPSNMASQADETPPPHY

Solvent-accessible surface area (backbone atoms only — not comparable to full-atom values): 8071 Å² total; per-residue (Å²): 126,55,74,64,55,54,50,41,53,50,45,52,50,54,42,53,50,48,52,52,49,44,51,52,47,51,53,49,44,53,54,48,51,50,50,43,50,52,50,50,50,50,43,52,54,51,52,54,52,46,62,69,67,49,75,71,59,70,65,63,62,67,67,61,66,76,76,81,82,128,125,57,75,65,54,53,50,41,52,51,44,52,50,52,40,52,52,48,51,52,50,45,52,52,47,51,52,50,44,52,53,47,52,50,51,43,52,52,49,51,51,51,45,52,53,51,54,54,52,47,62,69,69,49,76,72,59,70,64,63,64,69,66,61,67,74,76,82,81,128

Radius of gyration: 31.63 Å; Cα contacts (8 Å, |Δi|>4): 69; chains: 2; bounding box: 51×103×68 Å